Protein AF-A0A971FQA6-F1 (afdb_monomer_lite)

pLDDT: mean 82.63, std 16.52, range [35.94, 97.0]

Sequence (109 aa):
MQKKPECIHQEIHENSQIAIYRKDDTISCVLLEGKKPVERLVRCGSCCRRLDIVTGTVRQIVPPLQAVFIEIGDVHDAFLPLKEAPSSVKPGQPVIVQISRQTPSYKGH

Foldseek 3Di:
DDDDFDADDWDDDPFWTWGWGDDDQKIKIFIGGNNHTDDIDIDRNQDADAFDKAKWFFADDDVVVQWTWTHGRHPGTDTDHVVRDDPDDDGRDIDIDGRNDDDPPPDDD

Radius of gyration: 19.27 Å; chains: 1; bounding box: 44×35×47 Å

Secondary structure (DSSP, 8-state):
-PPPPPP-----BTTEEEEEEEETTEEEEEEEETTEEEEEEEEETT---TT-EEEEEEEEEEGGGTEEEEE-SSSSPEEEETTTS-TT--TT-EEEEE---PPPS----

Structure (mmCIF, N/CA/C/O backbone):
data_AF-A0A971FQA6-F1
#
_entry.id   AF-A0A971FQA6-F1
#
loop_
_atom_site.group_PDB
_atom_site.id
_atom_site.type_symbol
_atom_site.label_atom_id
_atom_site.label_alt_id
_atom_site.label_comp_id
_atom_site.label_asym_id
_atom_site.label_entity_id
_atom_site.label_seq_id
_atom_site.pdbx_PDB_ins_code
_atom_site.Cartn_x
_atom_site.Cartn_y
_atom_site.Cartn_z
_atom_site.occupancy
_atom_site.B_iso_or_equiv
_atom_site.auth_seq_id
_atom_site.auth_comp_id
_atom_site.auth_asym_id
_atom_site.auth_atom_id
_atom_site.pdbx_PDB_model_num
ATOM 1 N N . MET A 1 1 ? -20.796 26.318 16.405 1.00 41.62 1 MET A N 1
ATOM 2 C CA . MET A 1 1 ? -21.630 25.108 16.588 1.00 41.62 1 MET A CA 1
ATOM 3 C C . MET A 1 1 ? -20.878 23.930 15.980 1.00 41.62 1 MET A C 1
ATOM 5 O O . MET A 1 1 ? -20.664 23.934 14.777 1.00 41.62 1 MET A O 1
ATOM 9 N N . GLN A 1 2 ? -20.361 22.997 16.787 1.00 42.44 2 GLN A N 1
ATOM 10 C CA . GLN A 1 2 ? -19.609 21.841 16.274 1.00 42.44 2 GLN A CA 1
ATOM 11 C C . GLN A 1 2 ? -20.597 20.745 15.849 1.00 42.44 2 GLN A C 1
ATOM 13 O O . GLN A 1 2 ? -21.423 20.321 16.657 1.00 42.44 2 GLN A O 1
ATOM 18 N N . LYS A 1 3 ? -20.550 20.328 14.577 1.00 47.38 3 LYS A N 1
ATOM 19 C CA . LYS A 1 3 ? -21.364 19.219 14.057 1.00 47.38 3 LYS A CA 1
ATOM 20 C C . LYS A 1 3 ? -20.964 17.920 14.759 1.00 47.38 3 LYS A C 1
ATOM 22 O O . LYS A 1 3 ? -19.780 17.599 14.849 1.00 47.38 3 LYS A O 1
ATOM 27 N N . LYS A 1 4 ? -21.965 17.195 15.260 1.00 50.25 4 LYS A N 1
ATOM 28 C CA . LYS A 1 4 ? -21.808 15.866 15.857 1.00 50.25 4 LYS A CA 1
ATOM 29 C C . LYS A 1 4 ? -21.354 14.891 14.758 1.00 50.25 4 LYS A C 1
ATOM 31 O O . LYS A 1 4 ? -21.970 14.897 13.695 1.00 50.25 4 LYS A O 1
ATOM 36 N N . PRO A 1 5 ? -20.302 14.092 14.973 1.00 52.56 5 PRO A N 1
ATOM 37 C CA . PRO A 1 5 ? -19.877 13.102 13.992 1.00 52.56 5 PRO A CA 1
ATOM 38 C C . PRO A 1 5 ? -20.875 11.932 13.947 1.00 52.56 5 PRO A C 1
ATOM 40 O O . PRO A 1 5 ? -21.285 11.418 14.989 1.00 52.56 5 PRO A O 1
ATOM 43 N N . GLU A 1 6 ? -21.287 11.551 12.739 1.00 57.47 6 GLU A N 1
ATOM 44 C CA . GLU A 1 6 ? -22.274 10.496 12.475 1.00 57.47 6 GLU A CA 1
ATOM 45 C C . GLU A 1 6 ? -21.603 9.115 12.404 1.00 57.47 6 GLU A C 1
ATOM 47 O O . GLU A 1 6 ? -20.539 8.969 11.803 1.00 57.47 6 GLU A O 1
ATOM 52 N N . CYS A 1 7 ? -22.223 8.112 13.037 1.00 49.03 7 CYS A N 1
ATOM 53 C CA .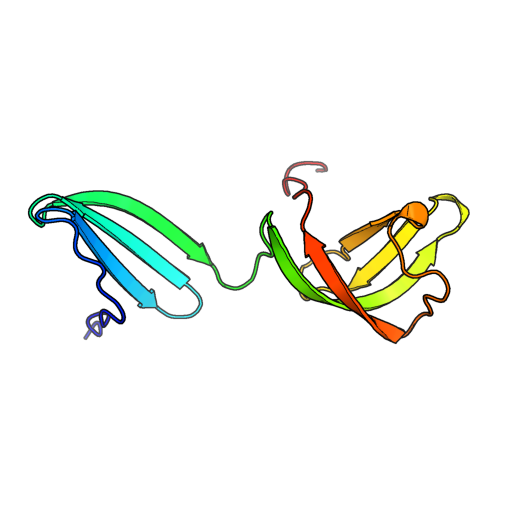 CYS A 1 7 ? -21.759 6.722 13.056 1.00 49.03 7 CYS A CA 1
ATOM 54 C C . CYS A 1 7 ? -22.299 5.970 11.830 1.00 49.03 7 CYS A C 1
ATOM 56 O O . CYS A 1 7 ? -23.501 6.013 11.579 1.00 49.03 7 CYS A O 1
ATOM 58 N N . ILE A 1 8 ? -21.423 5.293 11.077 1.00 63.25 8 ILE A N 1
ATOM 59 C CA . ILE A 1 8 ? -21.738 4.757 9.736 1.00 63.25 8 ILE A CA 1
ATOM 60 C C . ILE A 1 8 ? -21.845 3.215 9.710 1.00 63.25 8 ILE A C 1
ATOM 62 O O . ILE A 1 8 ? -22.447 2.667 8.791 1.00 63.25 8 ILE A O 1
ATOM 66 N N . HIS A 1 9 ? -21.319 2.484 10.703 1.00 54.62 9 HIS A N 1
ATOM 67 C CA . HIS A 1 9 ? -21.402 1.015 10.718 1.00 54.62 9 HIS A CA 1
ATOM 68 C C . HIS A 1 9 ? -21.252 0.422 12.126 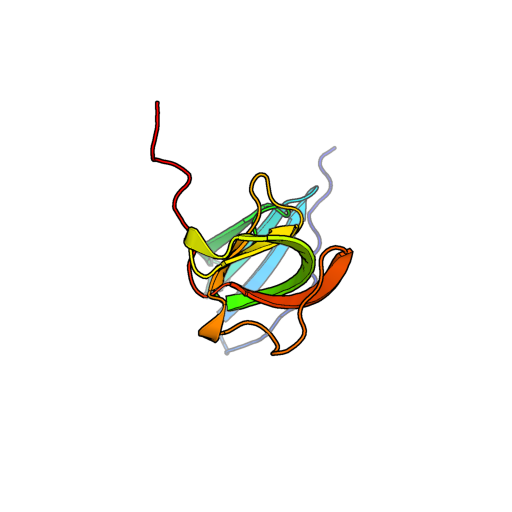1.00 54.62 9 HIS A C 1
ATOM 70 O O . HIS A 1 9 ? -20.516 0.978 12.938 1.00 54.62 9 HIS A O 1
ATOM 76 N N . GLN A 1 10 ? -21.933 -0.697 12.406 1.00 55.12 10 GLN A N 1
ATOM 77 C CA . GLN A 1 10 ? -21.980 -1.335 13.726 1.00 55.12 10 GLN A CA 1
ATOM 78 C C . GLN A 1 10 ? -21.972 -2.869 13.564 1.00 55.12 10 GLN A C 1
ATOM 80 O O . GLN A 1 10 ? -22.958 -3.441 13.112 1.00 55.12 10 GLN A O 1
ATOM 85 N N . GLU A 1 11 ? -20.874 -3.535 13.932 1.00 55.50 11 GLU A N 1
ATOM 86 C CA . GLU A 1 11 ? -20.827 -4.996 14.119 1.00 55.50 11 GLU A CA 1
ATOM 87 C C . GLU A 1 11 ? -20.857 -5.307 15.621 1.00 55.50 11 GLU A C 1
ATOM 89 O O . GLU A 1 11 ? -20.174 -4.648 16.410 1.00 55.50 11 GLU A O 1
ATOM 94 N N . ILE A 1 12 ? -21.704 -6.263 16.014 1.00 53.03 12 ILE A N 1
ATOM 95 C CA . ILE A 1 12 ? -22.109 -6.511 17.402 1.00 53.03 12 ILE A CA 1
ATOM 96 C C . ILE A 1 12 ? -21.606 -7.896 17.832 1.00 53.03 12 ILE A C 1
ATOM 98 O O . ILE A 1 12 ? -22.171 -8.913 17.444 1.00 53.03 12 ILE A O 1
ATOM 102 N N . HIS A 1 13 ? -20.582 -7.928 18.683 1.00 55.59 13 HIS A N 1
ATOM 103 C CA . HIS A 1 13 ? -20.455 -8.968 19.712 1.00 55.59 13 HIS A CA 1
ATOM 104 C C . HIS A 1 13 ? -21.154 -8.430 20.967 1.00 55.59 13 HIS A C 1
ATOM 106 O O . HIS A 1 13 ? -21.147 -7.221 21.171 1.00 55.59 13 HIS A O 1
ATOM 112 N N . GLU A 1 14 ? -21.773 -9.275 21.799 1.00 66.56 14 GLU A N 1
ATOM 113 C CA . GLU A 1 14 ? -22.809 -8.877 22.781 1.00 66.56 14 GLU A CA 1
ATOM 114 C C . GLU A 1 14 ? -22.472 -7.692 23.722 1.00 66.56 14 GLU A C 1
ATOM 116 O O . GLU A 1 14 ? -23.392 -7.078 24.256 1.00 66.56 14 GLU A O 1
ATOM 121 N N . ASN A 1 15 ? -21.200 -7.294 23.876 1.00 80.06 15 ASN A N 1
ATOM 122 C CA . ASN A 1 15 ? -20.789 -6.075 24.589 1.00 80.06 15 ASN A CA 1
ATOM 123 C C . ASN A 1 15 ? -19.803 -5.151 23.846 1.00 80.06 15 ASN A C 1
ATOM 125 O O . ASN A 1 15 ? -19.436 -4.116 24.409 1.00 80.06 15 ASN A O 1
ATOM 129 N N . SER A 1 16 ? -19.403 -5.471 22.612 1.00 88.81 16 SER A N 1
ATOM 130 C CA . SER A 1 16 ? -18.388 -4.729 21.851 1.00 88.81 16 SER A CA 1
ATOM 131 C C . SER A 1 16 ? -19.006 -4.011 20.650 1.00 88.81 16 SER A C 1
ATOM 133 O O . SER A 1 16 ? -19.811 -4.584 19.920 1.00 88.81 16 SER A O 1
ATOM 135 N N . GLN A 1 17 ? -18.636 -2.746 20.444 1.00 90.06 17 GLN A N 1
ATOM 136 C CA . GLN A 1 17 ? -19.106 -1.917 19.329 1.00 90.06 17 GLN A CA 1
ATOM 137 C C . GLN A 1 17 ? -17.949 -1.110 18.752 1.00 90.06 17 GLN A C 1
ATOM 139 O O . GLN A 1 17 ? -17.086 -0.651 19.494 1.00 90.06 17 GLN A O 1
ATOM 144 N N . ILE A 1 18 ? -17.963 -0.856 17.447 1.00 92.25 18 ILE A N 1
ATOM 145 C CA . ILE A 1 18 ? -17.037 0.088 16.818 1.00 92.25 18 ILE A CA 1
ATOM 146 C C . ILE A 1 18 ? -17.805 1.371 16.504 1.00 92.25 18 ILE A C 1
ATOM 148 O O . ILE A 1 18 ? -18.782 1.350 15.763 1.00 92.25 18 ILE A O 1
ATOM 152 N N . ALA A 1 19 ? -17.365 2.498 17.061 1.00 90.62 19 ALA A N 1
ATOM 153 C CA . ALA A 1 19 ? -17.856 3.822 16.705 1.00 90.62 19 ALA A CA 1
ATOM 154 C C . ALA A 1 19 ? -16.908 4.462 15.687 1.00 90.62 19 ALA A C 1
ATOM 156 O O . ALA A 1 19 ? -15.716 4.622 15.953 1.00 90.62 19 ALA A O 1
ATOM 157 N N . ILE A 1 20 ? -17.432 4.836 14.523 1.00 91.38 20 ILE A N 1
ATOM 158 C CA . ILE A 1 20 ? -16.652 5.463 13.452 1.00 91.38 20 ILE A CA 1
ATOM 159 C C . ILE A 1 20 ? -17.028 6.939 13.379 1.00 91.38 20 ILE A C 1
ATOM 161 O O . ILE A 1 20 ? -18.181 7.276 13.133 1.00 91.38 20 ILE A O 1
ATOM 165 N N . TYR A 1 21 ? -16.046 7.816 13.572 1.00 89.31 21 TYR A N 1
ATOM 166 C CA . TYR A 1 21 ? -16.198 9.262 13.459 1.00 89.31 21 TYR A CA 1
ATOM 167 C C . TYR A 1 21 ? -15.391 9.775 12.273 1.00 89.31 21 TYR A C 1
ATOM 169 O O . TYR A 1 21 ? -14.172 9.605 12.236 1.00 89.31 21 TYR A O 1
ATOM 177 N N . ARG A 1 22 ? -16.044 10.451 11.329 1.00 85.88 22 ARG A N 1
ATOM 178 C CA . ARG A 1 22 ? -15.371 11.108 10.204 1.00 85.88 22 ARG A CA 1
ATOM 179 C C . ARG A 1 22 ? -15.367 12.622 10.401 1.00 85.88 22 ARG A C 1
ATOM 181 O O . ARG A 1 22 ? -16.420 13.213 10.633 1.00 85.88 22 ARG A O 1
ATOM 188 N N . LYS A 1 23 ? -14.193 13.248 10.312 1.00 83.62 23 LYS A N 1
ATOM 189 C CA . LYS A 1 23 ? -14.019 14.706 10.321 1.00 83.62 23 LYS A CA 1
ATOM 190 C C . LYS A 1 23 ? -12.917 15.078 9.334 1.00 83.62 23 LYS A C 1
ATOM 192 O O . LYS A 1 23 ? -11.794 14.610 9.490 1.00 83.62 23 LYS A O 1
ATOM 197 N N . ASP A 1 24 ? -13.238 15.927 8.362 1.00 84.31 24 ASP A N 1
ATOM 198 C CA . ASP A 1 24 ? -12.331 16.304 7.272 1.00 84.31 24 ASP A CA 1
ATOM 199 C C . ASP A 1 24 ? -11.742 15.045 6.598 1.00 84.31 24 ASP A C 1
ATOM 201 O O . ASP A 1 24 ? -12.494 14.133 6.238 1.00 84.31 24 ASP A O 1
ATOM 205 N N . ASP A 1 25 ? -10.415 14.958 6.488 1.00 75.94 25 ASP A N 1
ATOM 206 C CA . ASP A 1 25 ? -9.691 13.795 5.957 1.00 75.94 25 ASP A CA 1
ATOM 207 C C . ASP A 1 25 ? -9.282 12.785 7.050 1.00 75.94 25 ASP A C 1
ATOM 209 O O . ASP A 1 25 ? -8.370 11.977 6.895 1.00 75.94 25 ASP A O 1
ATOM 213 N N . THR A 1 26 ? -9.923 12.853 8.219 1.00 80.81 26 THR A N 1
ATOM 214 C CA . THR A 1 26 ? -9.626 11.985 9.360 1.00 80.81 26 THR A CA 1
ATOM 215 C C . THR A 1 26 ? -10.794 11.052 9.667 1.00 80.81 26 THR A C 1
ATOM 217 O O . THR A 1 26 ? -11.933 11.487 9.856 1.00 80.81 26 THR A O 1
ATOM 220 N N . ILE A 1 27 ? -10.504 9.756 9.789 1.00 87.44 27 ILE A N 1
ATOM 221 C CA . ILE A 1 27 ? -11.430 8.743 10.305 1.00 87.44 27 ILE A CA 1
ATOM 222 C C . ILE A 1 27 ? -10.902 8.262 11.657 1.00 87.44 27 ILE A C 1
ATOM 224 O O . ILE A 1 27 ? -9.791 7.752 11.759 1.00 87.44 27 ILE A O 1
ATOM 228 N N . SER A 1 28 ? -11.692 8.421 12.712 1.00 89.62 28 SER A N 1
ATOM 229 C CA . SER A 1 28 ? -11.400 7.905 14.046 1.00 89.62 28 SER A CA 1
ATOM 230 C C . SER A 1 28 ? -12.333 6.738 14.340 1.00 89.62 28 SER A C 1
ATOM 232 O O . SER A 1 28 ? -13.528 6.942 14.524 1.00 89.62 28 SER A O 1
ATOM 234 N N . CYS A 1 29 ? -11.785 5.534 14.430 1.00 90.69 29 CYS A N 1
ATOM 235 C CA . CYS A 1 29 ? -12.500 4.339 14.863 1.00 90.69 29 CYS A CA 1
ATOM 236 C C . CYS A 1 29 ? -12.253 4.135 16.362 1.00 90.69 29 CYS A C 1
ATOM 238 O O . CYS A 1 29 ? -11.107 4.191 16.806 1.00 90.69 29 CYS A O 1
ATOM 240 N N . VAL A 1 30 ? -13.301 3.924 17.149 1.00 93.31 30 VAL A N 1
ATOM 241 C CA . VAL A 1 30 ? -13.220 3.701 18.597 1.00 93.31 30 VAL A CA 1
ATOM 242 C C . VAL A 1 30 ? -13.882 2.372 18.919 1.00 93.31 30 VAL A C 1
ATOM 244 O O . VAL A 1 30 ? -15.066 2.205 18.637 1.00 93.31 30 VAL A O 1
ATOM 247 N N . LEU A 1 31 ? -13.138 1.443 19.515 1.00 94.44 31 LEU A N 1
ATOM 248 C CA . LEU A 1 31 ? -13.707 0.233 20.097 1.00 94.44 31 LEU A CA 1
ATOM 249 C C . LEU A 1 31 ? -14.322 0.595 21.450 1.00 94.44 31 LEU A C 1
ATOM 251 O O . LEU A 1 31 ? -13.667 1.190 22.312 1.00 94.44 31 LEU A O 1
ATOM 255 N N . LEU A 1 32 ? -15.591 0.255 21.616 1.00 92.94 32 LEU A N 1
ATOM 256 C CA . LE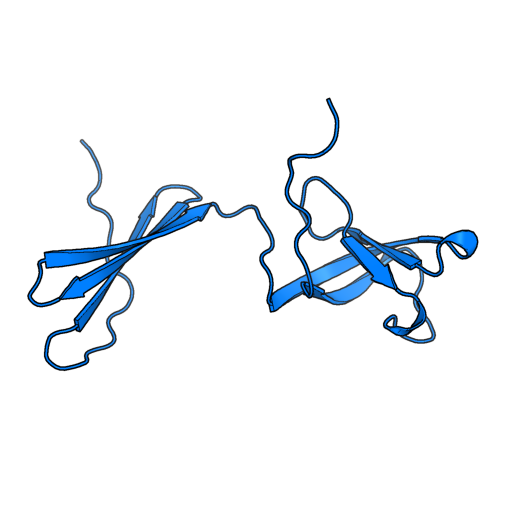U A 1 32 ? -16.364 0.441 22.828 1.00 92.94 32 LEU A CA 1
ATOM 257 C C . LEU A 1 32 ? -16.673 -0.925 23.434 1.00 92.94 32 LEU A C 1
ATOM 259 O O . LEU A 1 32 ? -17.190 -1.791 22.736 1.00 92.94 32 LEU A O 1
ATOM 263 N N . GLU A 1 33 ? -16.465 -1.071 24.738 1.00 92.62 33 GLU A N 1
ATOM 264 C CA . GLU A 1 33 ? -16.971 -2.195 25.529 1.00 92.62 33 GLU A CA 1
ATOM 265 C C . GLU A 1 33 ? -17.927 -1.658 26.591 1.00 92.62 33 GLU A C 1
ATOM 267 O O . GLU A 1 33 ? -17.577 -0.766 27.367 1.00 92.62 33 GLU A O 1
ATOM 272 N N . GLY A 1 34 ? -19.182 -2.114 26.588 1.00 90.12 34 GLY A N 1
ATOM 273 C CA . GLY A 1 34 ? -20.191 -1.603 27.525 1.00 90.12 34 GLY A CA 1
ATOM 274 C C . GLY A 1 34 ? -20.359 -0.074 27.464 1.00 90.12 34 GLY A C 1
ATOM 275 O O . GLY A 1 34 ? -20.548 0.574 28.494 1.00 90.12 34 GLY A O 1
ATOM 276 N N . LYS A 1 35 ? -20.258 0.512 26.258 1.00 87.12 35 LYS A N 1
ATOM 277 C CA . LYS A 1 35 ? -20.282 1.966 25.971 1.00 87.12 35 LYS A CA 1
ATOM 278 C C . LYS A 1 35 ? -19.070 2.764 26.477 1.00 87.12 35 LYS A C 1
ATOM 280 O O . LYS A 1 35 ? -19.070 3.989 26.355 1.00 87.12 35 LYS A O 1
ATOM 285 N N . LYS A 1 36 ? -18.037 2.115 27.018 1.00 91.94 36 LYS A N 1
ATOM 286 C CA . LYS A 1 36 ? -16.783 2.769 27.418 1.00 91.94 36 LYS A CA 1
ATOM 287 C C . LYS A 1 36 ? -15.725 2.596 26.323 1.00 91.94 36 LYS A C 1
ATOM 289 O O . LYS A 1 36 ? -15.594 1.489 25.811 1.00 91.94 36 LYS A O 1
ATOM 294 N N . PRO A 1 37 ? -14.970 3.647 25.956 1.00 93.38 37 PRO A N 1
ATOM 295 C CA . PRO A 1 37 ? -13.887 3.527 24.986 1.00 93.38 37 PRO A CA 1
ATOM 296 C C . PRO A 1 37 ? -12.727 2.723 25.570 1.00 93.38 37 PRO A C 1
ATOM 298 O O . PRO A 1 37 ? -12.225 3.061 26.641 1.00 93.38 37 PRO A O 1
ATOM 301 N N . VAL A 1 38 ? -12.302 1.687 24.850 1.00 95.69 38 VAL A N 1
ATOM 302 C CA . VAL A 1 38 ? -11.167 0.831 25.232 1.00 95.69 38 VAL A CA 1
ATOM 303 C C . VAL A 1 38 ? -9.995 0.950 24.258 1.00 95.69 38 VAL A C 1
ATOM 305 O O . VAL A 1 38 ? -8.846 0.889 24.679 1.00 95.69 38 VAL A O 1
ATOM 308 N N . GLU A 1 39 ? -10.261 1.221 22.977 1.00 93.56 39 GLU A N 1
ATOM 309 C CA . GLU A 1 39 ? -9.228 1.453 21.964 1.00 93.56 39 GLU A CA 1
ATOM 310 C C . GLU A 1 39 ? -9.664 2.551 20.990 1.00 93.56 39 GLU A C 1
ATOM 312 O O . GLU A 1 39 ? -10.848 2.700 20.682 1.00 93.56 39 GLU A O 1
ATOM 317 N N . ARG A 1 40 ? -8.704 3.330 20.484 1.00 91.69 40 ARG A N 1
ATOM 318 C CA . ARG A 1 40 ? -8.936 4.334 19.445 1.00 91.69 40 ARG A CA 1
ATOM 319 C C . ARG A 1 40 ? -7.875 4.233 18.359 1.00 91.69 40 ARG A C 1
ATOM 321 O O . ARG A 1 40 ? -6.689 4.401 18.624 1.00 91.69 40 ARG A O 1
ATOM 328 N N . LEU A 1 41 ? -8.327 4.084 17.120 1.00 88.31 41 LEU A N 1
ATOM 329 C CA . LEU A 1 41 ? -7.504 4.139 15.921 1.00 88.31 41 LEU A CA 1
ATOM 330 C C . LEU A 1 41 ? -7.852 5.387 15.115 1.00 88.31 41 LEU A C 1
ATOM 332 O O . LEU A 1 41 ? -9.007 5.612 14.766 1.00 88.31 41 LEU A O 1
ATOM 336 N N . VAL A 1 42 ? -6.840 6.188 14.785 1.00 85.56 42 VAL A N 1
ATOM 337 C CA . VAL A 1 42 ? -6.992 7.375 13.934 1.00 85.56 42 VAL A CA 1
ATOM 338 C C . VAL A 1 42 ? -6.339 7.120 12.575 1.00 85.56 42 VAL A C 1
ATOM 340 O O . VAL A 1 42 ? -5.207 6.637 12.467 1.00 85.56 42 VAL A O 1
ATOM 343 N N . ARG A 1 43 ? -7.080 7.434 11.517 1.00 74.38 43 ARG A N 1
ATOM 344 C CA . ARG A 1 43 ? -6.669 7.391 10.115 1.00 74.38 43 ARG A CA 1
ATOM 345 C C . ARG A 1 43 ? -6.660 8.821 9.596 1.00 74.38 43 ARG A C 1
ATOM 347 O O . ARG A 1 43 ? -7.674 9.492 9.723 1.00 74.38 43 ARG A O 1
ATOM 354 N N . CYS A 1 44 ? -5.539 9.259 9.038 1.00 69.50 44 CYS A N 1
ATOM 355 C CA . CYS A 1 44 ? -5.452 10.466 8.218 1.00 69.50 44 CYS A CA 1
ATOM 356 C C . CYS A 1 44 ? -5.389 9.996 6.758 1.00 69.50 44 CYS A C 1
ATOM 358 O O . CYS A 1 44 ? -4.701 9.006 6.492 1.00 69.50 44 CYS A O 1
ATOM 360 N N . GLY A 1 45 ? -6.145 10.621 5.862 1.00 63.00 45 GLY A N 1
ATOM 361 C CA . GLY A 1 45 ? -6.519 10.073 4.556 1.00 63.00 45 GLY A CA 1
ATOM 362 C C . GLY A 1 45 ? -5.443 10.065 3.474 1.00 63.00 45 GLY A C 1
ATOM 363 O O . GLY A 1 45 ? -5.743 9.693 2.346 1.00 63.00 45 GLY A O 1
ATOM 364 N N . SER A 1 46 ? -4.188 10.380 3.797 1.00 63.16 46 SER A N 1
ATOM 365 C CA . SER A 1 46 ? -3.131 10.525 2.791 1.00 63.16 46 SER A CA 1
ATOM 366 C C . SER A 1 46 ? -1.964 9.541 2.886 1.00 63.16 46 SER A C 1
ATOM 368 O O . SER A 1 46 ? -1.056 9.637 2.069 1.00 63.16 46 SER A O 1
ATOM 370 N N . CYS A 1 47 ? -1.943 8.592 3.831 1.00 66.25 47 CYS A N 1
ATOM 371 C CA . CYS A 1 47 ? -0.828 7.641 3.925 1.00 66.25 47 CYS A CA 1
ATOM 372 C C . CYS A 1 47 ? -1.232 6.215 3.541 1.00 66.25 47 CYS A C 1
ATOM 374 O O . CYS A 1 47 ? -2.026 5.574 4.235 1.00 66.25 47 CYS A O 1
ATOM 376 N N . CYS A 1 48 ? -0.630 5.702 2.464 1.00 77.38 48 CYS A N 1
ATOM 377 C CA . CYS A 1 48 ? -0.720 4.292 2.093 1.00 77.38 48 CYS A CA 1
ATOM 378 C C . CYS A 1 48 ? -0.112 3.440 3.210 1.00 77.38 48 CYS A C 1
ATOM 380 O O . CYS A 1 48 ? 1.019 3.690 3.634 1.00 77.38 48 CYS A O 1
ATOM 382 N N . ARG A 1 49 ? -0.839 2.436 3.704 1.00 81.06 49 ARG A N 1
ATOM 383 C CA . ARG A 1 49 ? -0.427 1.557 4.806 1.00 81.06 49 ARG A CA 1
ATOM 384 C C . ARG A 1 49 ? -0.056 0.170 4.341 1.00 81.06 49 ARG A C 1
ATOM 386 O O . ARG A 1 49 ? -0.429 -0.268 3.262 1.00 81.06 49 ARG A O 1
ATOM 393 N N . ARG A 1 50 ? 0.688 -0.545 5.191 1.00 88.19 50 ARG A N 1
ATOM 394 C CA . ARG A 1 50 ? 0.990 -1.956 4.941 1.00 88.19 50 ARG A CA 1
ATOM 395 C C . ARG A 1 50 ? -0.309 -2.721 4.674 1.00 88.19 50 ARG A C 1
ATOM 397 O O . ARG A 1 50 ? -1.243 -2.613 5.461 1.00 88.19 50 ARG A O 1
ATOM 404 N N . LEU A 1 51 ? -0.284 -3.547 3.634 1.00 90.81 51 LEU A N 1
ATOM 405 C CA . LEU A 1 51 ? -1.374 -4.352 3.083 1.00 90.81 51 LEU A CA 1
ATOM 406 C C . LEU A 1 51 ? -2.413 -3.597 2.252 1.00 90.81 51 LEU A C 1
ATOM 408 O O . LEU A 1 51 ? -3.217 -4.277 1.613 1.00 90.81 51 LEU A O 1
ATOM 412 N N . ASP A 1 52 ? -2.372 -2.263 2.190 1.00 89.69 52 ASP A N 1
ATOM 413 C CA . ASP A 1 52 ? -3.241 -1.513 1.284 1.00 89.69 52 ASP A CA 1
ATOM 414 C C . ASP A 1 52 ? -2.963 -1.934 -0.162 1.00 89.69 52 ASP A C 1
ATOM 416 O O . ASP A 1 52 ? -1.809 -2.124 -0.561 1.00 89.69 52 ASP A O 1
ATOM 420 N N . ILE A 1 53 ? -4.038 -2.084 -0.934 1.00 92.50 53 ILE A N 1
ATOM 421 C CA . ILE A 1 53 ? -3.992 -2.328 -2.373 1.00 92.50 53 ILE A CA 1
ATOM 422 C C . ILE A 1 53 ? -4.363 -1.019 -3.052 1.00 92.50 53 ILE A C 1
ATOM 424 O O . ILE A 1 53 ? -5.460 -0.499 -2.851 1.00 92.50 53 ILE A O 1
ATOM 428 N N . VAL A 1 54 ? -3.444 -0.488 -3.849 1.00 92.38 54 VAL A N 1
ATOM 429 C CA . VAL A 1 54 ? -3.602 0.803 -4.515 1.00 92.38 54 VAL A CA 1
ATOM 430 C C . VAL A 1 54 ? -3.360 0.662 -6.009 1.00 92.38 54 VAL A C 1
ATOM 432 O O . VAL A 1 54 ? -2.625 -0.215 -6.466 1.00 92.38 54 VAL A O 1
ATOM 435 N N . THR A 1 55 ? -3.997 1.540 -6.778 1.00 93.50 55 THR A N 1
ATOM 436 C CA . THR A 1 55 ? -3.655 1.726 -8.189 1.00 93.50 55 THR A CA 1
ATOM 437 C C . THR A 1 55 ? -2.594 2.811 -8.265 1.00 93.50 55 THR A C 1
ATOM 439 O O . THR A 1 55 ? -2.795 3.897 -7.729 1.00 93.50 55 THR A O 1
ATOM 442 N N . GLY A 1 56 ? -1.476 2.511 -8.912 1.00 93.69 56 GLY A N 1
ATOM 443 C CA . GLY A 1 56 ? -0.405 3.464 -9.156 1.00 93.69 56 GLY A CA 1
ATOM 444 C C . GLY A 1 56 ? -0.027 3.531 -10.627 1.00 93.69 56 GLY A C 1
ATOM 445 O O . GLY A 1 56 ? -0.459 2.708 -11.437 1.00 93.69 56 GLY A O 1
ATOM 446 N N . THR A 1 57 ? 0.813 4.502 -10.964 1.00 96.81 57 THR A N 1
ATOM 447 C CA . THR A 1 57 ? 1.338 4.682 -12.321 1.00 96.81 57 THR A CA 1
ATOM 448 C C . THR A 1 57 ? 2.842 4.485 -12.308 1.00 96.81 57 THR A C 1
ATOM 450 O O . THR A 1 57 ? 3.552 5.094 -11.508 1.00 96.81 57 THR A O 1
ATOM 453 N N . VAL A 1 58 ? 3.353 3.638 -13.198 1.00 96.88 58 VAL A N 1
ATOM 454 C CA . VAL A 1 58 ? 4.795 3.422 -13.338 1.00 96.88 58 VAL A CA 1
ATOM 455 C C . VAL A 1 58 ? 5.445 4.723 -13.791 1.00 96.88 58 VAL A C 1
ATOM 457 O O . VAL A 1 58 ? 5.227 5.166 -14.915 1.00 96.88 58 VAL A O 1
ATOM 460 N N . ARG A 1 59 ? 6.273 5.332 -12.946 1.00 96.56 59 ARG A N 1
ATOM 461 C CA . ARG A 1 59 ? 6.971 6.571 -13.294 1.00 96.56 59 ARG A CA 1
ATOM 462 C C . ARG A 1 59 ? 8.260 6.282 -14.050 1.00 96.56 59 ARG A C 1
ATOM 464 O O . ARG A 1 59 ? 8.523 6.888 -15.084 1.00 96.56 59 ARG A O 1
ATOM 471 N N . GLN A 1 60 ? 9.050 5.333 -13.556 1.00 96.12 60 GLN A N 1
ATOM 472 C CA . GLN A 1 60 ? 10.318 4.960 -14.177 1.00 96.12 60 GLN A CA 1
ATOM 473 C C . GLN A 1 60 ? 10.740 3.539 -13.815 1.00 96.12 60 GLN A C 1
ATOM 475 O O . GLN A 1 60 ? 10.383 3.006 -12.765 1.00 96.12 60 GLN A O 1
ATOM 480 N N . ILE A 1 61 ? 11.552 2.949 -14.685 1.00 95.94 61 ILE A N 1
ATOM 481 C CA . ILE A 1 61 ? 12.212 1.665 -14.464 1.00 95.94 61 ILE A CA 1
ATOM 482 C C . ILE A 1 61 ? 13.696 1.964 -14.275 1.00 95.94 61 ILE A C 1
ATOM 484 O O . ILE A 1 61 ? 14.287 2.665 -15.094 1.00 95.94 61 ILE A O 1
ATOM 488 N N . VAL A 1 62 ? 14.295 1.444 -13.207 1.00 95.69 62 VAL A N 1
ATOM 489 C CA . VAL A 1 62 ? 15.695 1.689 -12.843 1.00 95.69 62 VAL A CA 1
ATOM 490 C C . VAL A 1 62 ? 16.439 0.348 -12.797 1.00 95.69 62 VAL A C 1
ATOM 492 O O . VAL A 1 62 ? 16.521 -0.276 -11.734 1.00 95.69 62 VAL A O 1
ATOM 495 N N . PRO A 1 63 ? 16.997 -0.119 -13.936 1.00 92.31 63 PRO A N 1
ATOM 496 C CA . PRO A 1 63 ? 17.682 -1.410 -14.019 1.00 92.31 63 PRO A CA 1
ATOM 497 C C . PRO A 1 63 ? 18.844 -1.587 -13.029 1.00 92.31 63 PRO A C 1
ATOM 499 O O . PRO A 1 63 ? 18.928 -2.656 -12.429 1.00 92.31 63 PRO A O 1
ATOM 502 N N . PRO A 1 64 ? 19.699 -0.572 -12.760 1.00 95.88 64 PRO A N 1
ATOM 503 C CA . PRO A 1 64 ? 20.774 -0.718 -11.774 1.00 95.88 64 PRO A CA 1
ATOM 504 C C . PRO A 1 64 ? 20.288 -1.041 -10.354 1.00 95.88 64 PRO A C 1
ATOM 506 O O . PRO A 1 64 ? 21.004 -1.685 -9.595 1.00 95.88 64 PRO A O 1
ATOM 509 N N . LEU A 1 65 ? 19.071 -0.615 -9.996 1.00 95.19 65 LEU A N 1
ATOM 510 C CA . LEU A 1 65 ? 18.445 -0.909 -8.702 1.00 95.19 65 LEU A CA 1
ATOM 511 C C . LEU A 1 65 ? 17.561 -2.160 -8.741 1.00 95.19 65 LEU A C 1
ATOM 513 O O . LEU A 1 65 ? 16.953 -2.508 -7.731 1.00 95.19 65 LEU A O 1
ATOM 517 N N . GLN A 1 66 ? 17.467 -2.813 -9.901 1.00 95.56 66 GLN A N 1
ATOM 518 C CA . GLN A 1 66 ? 16.528 -3.892 -10.177 1.00 95.56 66 GLN A CA 1
ATOM 519 C C . GLN A 1 66 ? 15.103 -3.541 -9.722 1.00 95.56 66 GLN A C 1
ATOM 521 O O . GLN A 1 66 ? 14.454 -4.333 -9.036 1.00 95.56 66 GLN A O 1
ATOM 526 N N . ALA A 1 67 ? 14.632 -2.335 -10.064 1.00 96.12 67 ALA A N 1
ATOM 527 C CA . ALA A 1 67 ? 13.398 -1.779 -9.513 1.00 96.12 67 ALA A CA 1
ATOM 528 C C . ALA A 1 67 ? 12.577 -0.940 -10.498 1.00 96.12 67 ALA A C 1
ATOM 530 O O . ALA A 1 67 ? 13.074 -0.431 -11.502 1.00 96.12 67 ALA A O 1
ATOM 531 N N . VAL A 1 68 ? 11.308 -0.761 -10.148 1.00 97.00 68 VAL A N 1
ATOM 532 C CA . VAL A 1 68 ? 10.323 0.107 -10.787 1.00 97.00 68 VAL A CA 1
ATOM 533 C C . VAL A 1 68 ? 9.809 1.077 -9.730 1.00 97.00 68 VAL A C 1
ATOM 535 O O . VAL A 1 68 ? 9.427 0.653 -8.640 1.00 97.00 68 VAL A O 1
ATOM 538 N N . PHE A 1 69 ? 9.792 2.369 -10.045 1.00 96.69 69 PHE A N 1
ATOM 539 C CA . PHE A 1 69 ? 9.190 3.387 -9.186 1.00 96.69 69 PHE A CA 1
ATOM 540 C C . PHE A 1 69 ? 7.774 3.703 -9.651 1.00 96.69 69 PHE A C 1
ATOM 542 O O . PHE A 1 69 ? 7.539 3.919 -10.844 1.00 96.69 69 PHE A O 1
ATOM 549 N N . ILE A 1 70 ? 6.840 3.714 -8.704 1.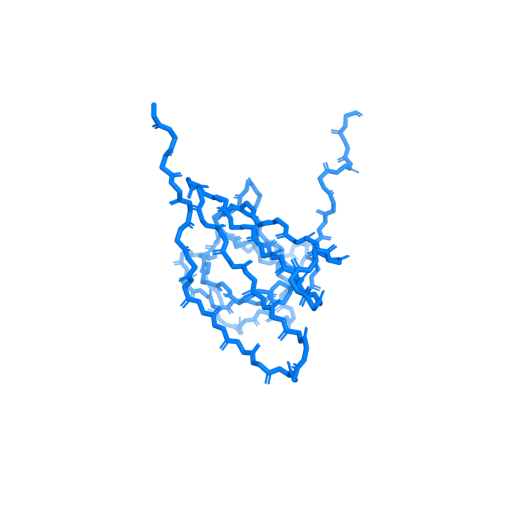00 95.94 70 ILE A N 1
ATOM 550 C CA . ILE A 1 70 ? 5.404 3.827 -8.959 1.00 95.94 70 ILE A CA 1
ATOM 551 C C . ILE A 1 70 ? 4.851 5.001 -8.161 1.00 95.94 70 ILE A C 1
ATOM 553 O O . ILE A 1 70 ? 4.965 5.041 -6.938 1.00 95.94 70 ILE A O 1
ATOM 557 N N . GLU A 1 71 ? 4.215 5.937 -8.851 1.00 94.69 71 GLU A N 1
ATOM 558 C CA . GLU A 1 71 ? 3.462 7.012 -8.217 1.00 94.69 71 GLU A CA 1
ATOM 559 C C . GLU A 1 71 ? 2.171 6.435 -7.617 1.00 94.69 71 GLU A C 1
ATOM 561 O O . GLU A 1 71 ? 1.362 5.852 -8.341 1.00 94.69 71 GLU A O 1
ATOM 566 N N . ILE A 1 72 ? 1.991 6.583 -6.301 1.00 91.75 72 ILE A N 1
ATOM 567 C CA . ILE A 1 72 ? 0.855 6.029 -5.534 1.00 91.75 72 ILE A CA 1
ATOM 568 C C . ILE A 1 72 ? 0.068 7.097 -4.754 1.00 91.75 72 ILE A C 1
ATOM 570 O O . ILE A 1 72 ? -0.690 6.769 -3.846 1.00 91.75 72 ILE A O 1
ATOM 574 N N . GLY A 1 73 ? 0.257 8.380 -5.080 1.00 83.44 73 GLY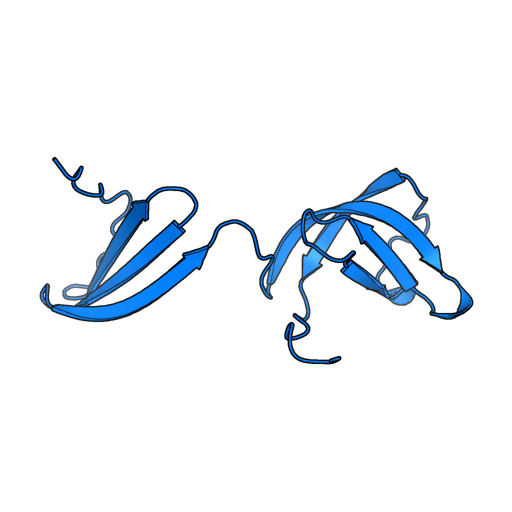 A N 1
ATOM 575 C CA . GLY A 1 73 ? -0.403 9.493 -4.382 1.00 83.44 73 GLY A CA 1
ATOM 576 C C . GLY A 1 73 ? 0.178 9.828 -3.002 1.00 83.44 73 GLY A C 1
ATOM 577 O O . GLY A 1 73 ? -0.448 10.568 -2.249 1.00 83.44 73 GLY A O 1
ATOM 578 N N . ASP A 1 74 ? 1.361 9.300 -2.676 1.00 82.62 74 ASP A N 1
ATOM 579 C CA . ASP A 1 74 ? 2.140 9.658 -1.485 1.00 82.62 74 ASP A CA 1
ATOM 580 C C . ASP A 1 74 ? 3.246 10.676 -1.852 1.00 82.62 74 ASP A C 1
ATOM 582 O O . ASP A 1 74 ? 3.493 10.954 -3.027 1.00 82.62 74 ASP A O 1
ATOM 586 N N . VAL A 1 75 ? 3.935 11.233 -0.854 1.00 82.44 75 VAL A N 1
ATOM 587 C CA . VAL A 1 75 ? 5.031 12.209 -1.028 1.00 82.44 75 VAL A CA 1
ATOM 588 C C . VAL A 1 75 ? 6.197 11.619 -1.830 1.00 82.44 75 VAL A C 1
ATOM 590 O O . VAL A 1 75 ? 6.902 12.337 -2.542 1.00 82.44 75 VAL A O 1
ATOM 593 N N . HIS A 1 76 ? 6.405 10.307 -1.719 1.00 86.88 76 HIS A N 1
ATOM 594 C CA . HIS A 1 76 ? 7.455 9.580 -2.418 1.00 86.88 76 HIS A CA 1
ATOM 595 C C . HIS A 1 76 ? 6.873 8.465 -3.282 1.00 86.88 76 HIS A C 1
ATOM 597 O O . HIS A 1 76 ? 5.887 7.824 -2.919 1.00 86.88 76 HIS A O 1
ATOM 603 N N . ASP A 1 77 ? 7.543 8.195 -4.401 1.00 92.00 77 ASP A N 1
ATOM 604 C CA . ASP A 1 77 ? 7.218 7.047 -5.239 1.00 92.00 77 ASP A CA 1
ATOM 605 C C . ASP A 1 77 ? 7.488 5.738 -4.490 1.00 92.00 77 ASP A C 1
ATOM 607 O O . ASP A 1 77 ? 8.492 5.584 -3.786 1.00 92.00 77 ASP A O 1
ATOM 611 N N . ALA A 1 78 ? 6.606 4.764 -4.688 1.00 93.75 78 ALA A N 1
ATOM 612 C CA . ALA A 1 78 ? 6.779 3.422 -4.171 1.00 93.75 78 ALA A CA 1
ATOM 613 C C . ALA A 1 78 ? 7.867 2.673 -4.943 1.00 93.75 78 ALA A C 1
ATOM 615 O O . ALA A 1 78 ? 7.995 2.799 -6.160 1.00 93.75 78 ALA A O 1
ATOM 616 N N . PHE A 1 79 ? 8.615 1.841 -4.224 1.00 95.50 79 PHE A N 1
ATOM 617 C CA . PHE A 1 79 ? 9.637 0.962 -4.779 1.00 95.50 79 PHE A CA 1
ATOM 618 C C . PHE A 1 79 ? 9.056 -0.438 -5.015 1.00 95.50 79 PHE A C 1
ATOM 620 O O . PHE A 1 79 ? 8.651 -1.102 -4.060 1.00 95.50 79 PHE A O 1
ATOM 627 N N . LEU A 1 80 ? 9.059 -0.904 -6.266 1.00 95.81 80 LEU A N 1
ATOM 628 C CA . LEU A 1 80 ? 8.684 -2.268 -6.646 1.00 95.81 80 LEU A CA 1
ATOM 629 C C . LEU A 1 80 ? 9.902 -3.002 -7.233 1.00 95.81 80 LEU A C 1
ATOM 631 O O . LEU A 1 80 ? 10.409 -2.585 -8.276 1.00 95.81 80 LEU A O 1
ATOM 635 N N . PRO A 1 81 ? 10.384 -4.099 -6.625 1.00 95.81 81 PRO A N 1
ATOM 636 C CA . PRO A 1 81 ? 11.438 -4.918 -7.220 1.00 95.81 81 PRO A CA 1
ATOM 637 C C . PRO A 1 81 ? 11.039 -5.445 -8.606 1.00 95.81 81 PRO A C 1
ATOM 639 O O . PRO A 1 81 ? 9.934 -5.950 -8.780 1.00 95.81 81 PRO A O 1
ATOM 642 N N . LEU A 1 82 ? 11.955 -5.433 -9.581 1.00 93.88 82 LEU A N 1
ATOM 643 C CA . LEU A 1 82 ? 11.694 -5.927 -10.943 1.00 93.88 82 LEU A CA 1
ATOM 644 C C . LEU A 1 82 ? 11.254 -7.395 -10.971 1.00 93.88 82 LEU A C 1
ATOM 646 O O . LEU A 1 82 ? 10.441 -7.770 -11.804 1.00 93.88 82 LEU A O 1
ATOM 650 N N . LYS A 1 83 ? 11.743 -8.213 -10.032 1.00 94.06 83 LYS A N 1
ATOM 651 C CA . LYS A 1 83 ? 11.330 -9.619 -9.870 1.00 94.06 83 LYS A CA 1
ATOM 652 C C . LYS A 1 83 ? 9.847 -9.795 -9.503 1.00 94.06 83 LYS A C 1
ATOM 654 O O . LYS A 1 83 ? 9.301 -10.871 -9.703 1.00 94.06 83 LYS A O 1
ATOM 659 N N . GLU A 1 84 ? 9.236 -8.768 -8.917 1.00 93.31 84 GLU A N 1
ATOM 660 C CA . GLU A 1 84 ? 7.827 -8.729 -8.501 1.00 93.31 84 GLU A CA 1
ATOM 661 C C . GLU A 1 84 ? 6.981 -7.900 -9.480 1.00 93.31 84 GLU A C 1
ATOM 663 O O . GLU A 1 84 ? 5.755 -7.895 -9.395 1.00 93.31 84 GLU A O 1
ATOM 668 N N . ALA A 1 85 ? 7.626 -7.204 -10.421 1.00 91.19 85 ALA A N 1
ATOM 669 C CA . ALA A 1 85 ? 6.950 -6.429 -11.440 1.00 91.19 85 ALA A CA 1
ATOM 670 C C . ALA A 1 85 ? 6.394 -7.334 -12.555 1.00 91.19 85 ALA A C 1
ATOM 672 O O . ALA A 1 85 ? 6.973 -8.379 -12.867 1.00 91.19 85 ALA A O 1
ATOM 673 N N . PRO A 1 86 ? 5.297 -6.922 -13.216 1.00 86.44 86 PRO A N 1
ATOM 674 C CA . PRO A 1 86 ? 4.839 -7.568 -14.438 1.00 86.44 86 PRO A CA 1
ATOM 675 C C . PRO A 1 86 ? 5.958 -7.611 -15.487 1.00 86.44 86 PRO A C 1
ATOM 677 O O . PRO A 1 86 ? 6.692 -6.637 -15.665 1.00 86.44 86 PRO A O 1
ATOM 680 N N . SER A 1 87 ? 6.047 -8.715 -16.231 1.00 82.31 87 SER A N 1
ATOM 681 C CA . SER A 1 87 ? 7.127 -8.990 -17.193 1.00 82.31 87 SER A CA 1
ATOM 682 C C . SER A 1 87 ? 7.291 -7.942 -18.303 1.00 82.31 87 SER A C 1
ATOM 684 O O . SER A 1 87 ? 8.355 -7.852 -18.907 1.00 82.31 87 SER A O 1
ATOM 686 N N . SER A 1 88 ? 6.266 -7.131 -18.569 1.00 84.50 88 SER A N 1
ATOM 687 C CA . SER A 1 88 ? 6.259 -6.109 -19.620 1.00 84.50 88 SER A CA 1
ATOM 688 C C . SER A 1 88 ? 5.862 -4.722 -19.106 1.00 84.50 88 SER A C 1
ATOM 690 O O . SER A 1 88 ? 5.106 -4.012 -19.771 1.00 84.50 88 SER A O 1
ATOM 692 N N . VAL A 1 89 ? 6.332 -4.350 -17.913 1.00 89.44 89 VAL A N 1
ATOM 693 C CA . VAL A 1 89 ? 6.066 -3.035 -17.313 1.00 89.44 89 VAL A CA 1
ATOM 694 C C . VAL A 1 89 ? 6.708 -1.899 -18.127 1.00 89.44 89 VAL A C 1
ATOM 696 O O . VAL A 1 89 ? 7.856 -2.009 -18.560 1.00 89.44 89 VAL A O 1
ATOM 699 N N . LYS A 1 90 ? 5.973 -0.802 -18.351 1.00 94.31 90 LYS A N 1
ATOM 700 C CA . LYS A 1 90 ? 6.444 0.394 -19.078 1.00 94.31 90 LYS A CA 1
ATOM 701 C C . LYS A 1 90 ? 6.162 1.681 -18.295 1.00 94.31 90 LYS A C 1
ATOM 703 O O . LYS A 1 90 ? 5.163 1.727 -17.581 1.00 94.31 90 LYS A O 1
ATOM 708 N N . PRO A 1 91 ? 6.970 2.747 -18.457 1.00 96.19 91 PRO A N 1
ATOM 709 C CA . PRO A 1 91 ? 6.616 4.074 -17.955 1.00 96.19 91 PRO A CA 1
ATOM 710 C C . PRO A 1 91 ? 5.230 4.523 -18.440 1.00 96.19 91 PRO A C 1
ATOM 712 O O . PRO A 1 91 ? 4.860 4.281 -19.588 1.00 96.19 91 PRO A O 1
ATOM 715 N N . GLY A 1 92 ? 4.460 5.151 -17.553 1.00 95.69 92 GLY A N 1
ATOM 716 C CA . GLY A 1 92 ? 3.075 5.574 -17.767 1.00 95.69 92 GLY A CA 1
ATOM 717 C C . GLY A 1 92 ? 2.029 4.464 -17.620 1.00 95.69 92 GLY A C 1
ATOM 718 O O . GLY A 1 92 ? 0.835 4.752 -17.658 1.00 95.69 92 GLY A O 1
ATOM 719 N N . GLN A 1 93 ? 2.433 3.202 -17.446 1.00 95.19 93 GLN A N 1
ATOM 720 C CA . GLN A 1 93 ? 1.488 2.096 -17.318 1.00 95.19 93 GLN A CA 1
ATOM 721 C C . GLN A 1 93 ? 0.803 2.105 -15.938 1.00 95.19 93 GLN A C 1
ATOM 723 O O . GLN A 1 93 ? 1.502 2.176 -14.922 1.00 95.19 93 GLN A O 1
ATOM 728 N N . PRO A 1 94 ? -0.535 1.969 -15.872 1.00 94.69 94 PRO A N 1
ATOM 729 C CA . PRO A 1 94 ? -1.232 1.754 -14.612 1.00 94.69 94 PRO A CA 1
ATOM 730 C C . PRO A 1 94 ? -0.972 0.338 -14.087 1.00 94.69 94 PRO A C 1
ATOM 732 O O . PRO A 1 94 ? -0.987 -0.639 -14.842 1.00 94.69 94 PRO A O 1
ATOM 735 N N . VAL A 1 95 ? -0.749 0.222 -12.783 1.00 94.31 95 VAL A N 1
ATOM 736 C CA . VAL A 1 95 ? -0.465 -1.040 -12.093 1.00 94.31 95 VAL A CA 1
ATOM 737 C C . VAL A 1 95 ? -1.196 -1.093 -10.756 1.00 94.31 95 VAL A C 1
ATOM 739 O O . VAL A 1 95 ? -1.288 -0.097 -10.043 1.00 94.31 95 VAL A O 1
ATOM 742 N N . ILE A 1 96 ? -1.715 -2.269 -10.409 1.00 94.50 96 ILE A N 1
ATOM 743 C CA . ILE A 1 96 ? -2.276 -2.538 -9.082 1.00 94.50 96 ILE A CA 1
ATOM 744 C C . ILE A 1 96 ? -1.156 -3.126 -8.231 1.00 94.50 96 ILE A C 1
ATOM 746 O O . ILE A 1 96 ? -0.538 -4.115 -8.625 1.00 94.50 96 ILE A O 1
ATOM 750 N N . VAL A 1 97 ? -0.889 -2.518 -7.078 1.00 93.50 97 VAL A N 1
ATOM 751 C CA . VAL A 1 97 ? 0.179 -2.938 -6.166 1.00 93.50 97 VAL A CA 1
ATOM 752 C C . VAL A 1 97 ? -0.329 -3.049 -4.741 1.00 93.50 97 VAL A C 1
ATOM 754 O O . VAL A 1 97 ? -1.265 -2.358 -4.345 1.00 93.50 97 VAL A O 1
ATOM 757 N N . GLN A 1 98 ? 0.317 -3.913 -3.962 1.00 95.06 98 GLN A N 1
ATOM 758 C CA . GLN A 1 98 ? 0.092 -4.021 -2.529 1.00 95.06 98 GLN A CA 1
ATOM 759 C C . GLN A 1 98 ? 1.305 -3.486 -1.771 1.00 95.06 98 GLN A C 1
ATOM 761 O O . GLN A 1 98 ? 2.445 -3.855 -2.058 1.00 95.06 98 GLN A O 1
ATOM 766 N N . ILE A 1 99 ? 1.069 -2.659 -0.756 1.00 92.50 99 ILE A N 1
ATOM 767 C CA . ILE A 1 99 ? 2.140 -2.142 0.095 1.00 92.50 99 ILE A CA 1
ATOM 768 C C . ILE A 1 99 ? 2.623 -3.251 1.036 1.00 92.50 99 ILE A C 1
ATOM 770 O O . ILE A 1 99 ? 2.010 -3.540 2.064 1.00 92.50 99 ILE A O 1
ATOM 774 N N . SER A 1 100 ? 3.753 -3.878 0.720 1.00 92.44 100 SER A N 1
ATOM 775 C CA . SER A 1 100 ? 4.336 -4.938 1.556 1.00 92.44 100 SER A CA 1
ATOM 776 C C . SER A 1 100 ? 5.063 -4.394 2.793 1.00 92.44 100 SER A C 1
ATOM 778 O O . SER A 1 100 ? 5.077 -5.030 3.852 1.00 92.44 100 SER A O 1
ATOM 780 N N . ARG A 1 101 ? 5.640 -3.190 2.690 1.00 89.44 101 ARG A N 1
ATOM 781 C CA . ARG A 1 101 ? 6.412 -2.531 3.750 1.00 89.44 101 ARG A CA 1
ATOM 782 C C . ARG A 1 101 ? 6.247 -1.014 3.677 1.00 89.44 101 ARG A C 1
ATOM 784 O O . ARG A 1 101 ? 6.303 -0.442 2.598 1.00 89.44 101 ARG A O 1
ATOM 791 N N . GLN A 1 102 ? 6.114 -0.375 4.839 1.00 85.06 102 GLN A N 1
ATOM 792 C CA . GLN A 1 102 ? 6.236 1.076 4.975 1.00 85.06 102 GLN A CA 1
ATOM 793 C C . GLN A 1 102 ? 7.617 1.426 5.521 1.00 85.06 102 GLN A C 1
ATOM 795 O O . GLN A 1 102 ? 8.083 0.826 6.496 1.00 85.06 102 GLN A O 1
ATOM 800 N N . THR A 1 103 ? 8.262 2.407 4.903 1.00 77.81 103 THR A N 1
ATOM 801 C CA . THR A 1 103 ? 9.487 3.001 5.434 1.00 77.81 103 THR A CA 1
ATOM 802 C C . THR A 1 103 ? 9.076 4.136 6.373 1.00 77.81 103 THR A C 1
ATOM 804 O O . THR A 1 103 ? 8.311 5.001 5.950 1.00 77.81 103 THR A O 1
ATOM 807 N N . PRO A 1 104 ? 9.513 4.148 7.645 1.00 67.12 104 PRO A N 1
ATOM 808 C CA . PRO A 1 104 ? 9.215 5.267 8.527 1.00 67.12 104 PRO A CA 1
ATOM 809 C C . PRO A 1 104 ? 9.816 6.550 7.947 1.00 67.12 104 PRO A C 1
ATOM 811 O O . PRO A 1 104 ? 10.950 6.544 7.472 1.00 67.12 104 PRO A O 1
ATOM 814 N N . SER A 1 105 ? 9.078 7.655 8.048 1.00 60.50 105 SER A N 1
ATOM 815 C CA . SER A 1 105 ? 9.484 8.989 7.577 1.00 60.50 105 SER A CA 1
ATOM 816 C C . SER A 1 105 ? 10.734 9.540 8.287 1.00 60.50 105 SER A C 1
ATOM 818 O O . SER A 1 105 ? 11.259 10.581 7.913 1.00 60.50 105 SER A O 1
ATOM 820 N N . TYR A 1 106 ? 11.229 8.843 9.314 1.00 50.12 106 TYR A N 1
ATOM 821 C CA . TYR A 1 106 ? 12.375 9.232 10.126 1.00 50.12 106 TYR A CA 1
ATOM 822 C C . TYR A 1 106 ? 13.660 8.566 9.629 1.00 50.12 106 TYR A C 1
ATOM 824 O O . TYR A 1 106 ? 14.190 7.652 10.263 1.00 50.12 106 TYR A O 1
ATOM 832 N N . LYS A 1 107 ? 14.189 9.029 8.494 1.00 38.22 107 LYS A N 1
ATOM 833 C CA . LYS A 1 107 ? 15.628 8.911 8.230 1.00 38.22 107 LYS A CA 1
ATOM 834 C C . LYS A 1 107 ? 16.096 10.009 7.275 1.00 38.22 107 LYS A C 1
ATOM 836 O O . LYS A 1 107 ? 15.890 9.896 6.073 1.00 38.22 107 LYS A O 1
ATOM 841 N N . GLY A 1 108 ? 16.769 11.021 7.829 1.00 39.72 108 GLY A N 1
ATOM 842 C CA . GLY A 1 108 ? 17.572 11.980 7.065 1.00 39.72 108 GLY A CA 1
ATOM 84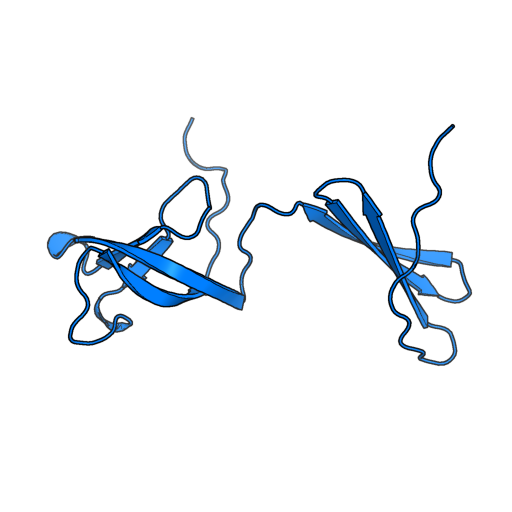3 C C . GLY A 1 108 ? 17.176 13.449 7.208 1.00 39.72 108 GLY A C 1
ATOM 844 O O . GLY A 1 108 ? 16.747 14.042 6.228 1.00 39.72 108 GLY A O 1
ATOM 845 N N . HIS A 1 109 ? 17.383 14.028 8.392 1.00 35.94 109 HIS A N 1
ATOM 846 C CA . HIS A 1 109 ? 18.077 15.311 8.552 1.00 35.94 109 HIS A CA 1
ATOM 847 C C . HIS A 1 109 ? 18.973 15.203 9.783 1.00 35.94 109 HIS A C 1
ATOM 849 O O . HIS A 1 109 ? 18.507 14.597 10.776 1.00 35.94 109 HIS A O 1
#